Protein AF-A0AAD7ZA40-F1 (afdb_monomer_lite)

InterPro domains:
  IPR002937 Amine oxidase [PF01593] (1-121)
  IPR036188 FAD/NAD(P)-binding domain superfamily [SSF51905] (1-152)
  IPR050281 Flavin monoamine oxidase and related enzymes [PTHR10742] (1-124)

Structure (mmCIF, N/CA/C/O backbone):
data_AF-A0AAD7ZA40-F1
#
_entry.id   AF-A0AAD7ZA40-F1
#
loop_
_atom_site.group_PDB
_atom_site.id
_atom_site.type_symbol
_atom_site.label_atom_id
_atom_site.label_alt_id
_atom_site.label_comp_id
_atom_site.label_asym_id
_atom_site.label_entity_id
_atom_site.label_seq_id
_atom_site.pdbx_PDB_ins_code
_atom_site.Cartn_x
_atom_site.Cartn_y
_atom_site.Cartn_z
_atom_site.occupancy
_atom_site.B_iso_or_equiv
_atom_site.auth_seq_id
_atom_site.auth_comp_id
_atom_site.auth_asym_id
_atom_site.auth_atom_id
_atom_site.pdbx_PDB_model_num
ATOM 1 N N . ASP A 1 1 ? 19.342 22.572 -62.523 1.00 64.50 1 ASP A N 1
ATOM 2 C CA . ASP A 1 1 ? 19.889 21.419 -63.264 1.00 64.50 1 ASP A CA 1
ATOM 3 C C . ASP A 1 1 ? 20.947 20.674 -62.472 1.00 64.50 1 ASP A C 1
ATOM 5 O O . ASP A 1 1 ? 21.994 21.228 -62.171 1.00 64.50 1 ASP A O 1
ATOM 9 N N . ARG A 1 2 ? 20.642 19.436 -62.067 1.00 91.88 2 ARG A N 1
ATOM 10 C CA . ARG A 1 2 ? 21.595 18.480 -61.479 1.00 91.88 2 ARG A CA 1
ATOM 11 C C . ARG A 1 2 ? 21.063 17.056 -61.622 1.00 91.88 2 ARG A C 1
ATOM 13 O O . ARG A 1 2 ? 19.851 16.848 -61.632 1.00 91.88 2 ARG A O 1
ATOM 20 N N . VAL A 1 3 ? 21.968 16.085 -61.661 1.00 91.56 3 VAL A N 1
ATOM 21 C CA . VAL A 1 3 ? 21.636 14.655 -61.578 1.00 91.56 3 VAL A CA 1
ATOM 22 C C . VAL A 1 3 ? 21.409 14.219 -60.117 1.00 91.56 3 VAL A C 1
ATOM 24 O O . VAL A 1 3 ? 21.599 15.001 -59.182 1.00 91.56 3 VAL A O 1
ATOM 27 N N . GLY A 1 4 ? 20.963 12.977 -59.907 1.00 90.88 4 GLY A N 1
ATOM 28 C CA . GLY A 1 4 ? 20.855 12.352 -58.577 1.00 90.88 4 GLY A CA 1
ATOM 29 C C . GLY A 1 4 ? 19.516 12.530 -57.847 1.00 90.88 4 GLY A C 1
ATOM 30 O O . GLY A 1 4 ? 19.221 11.775 -56.923 1.00 90.88 4 GLY A O 1
ATOM 31 N N . GLY A 1 5 ? 18.654 13.467 -58.261 1.00 95.12 5 GLY A N 1
ATOM 32 C CA . GLY A 1 5 ? 17.296 13.604 -57.712 1.00 95.12 5 GLY A CA 1
ATOM 33 C C . GLY A 1 5 ? 17.282 13.824 -56.192 1.00 95.12 5 GLY A C 1
ATOM 34 O O . GLY A 1 5 ? 17.738 14.860 -55.710 1.00 95.12 5 GLY A O 1
ATOM 35 N N . ARG A 1 6 ? 16.776 12.852 -55.422 1.00 95.19 6 ARG A N 1
ATOM 36 C CA . ARG A 1 6 ? 16.744 12.896 -53.941 1.00 95.19 6 ARG A CA 1
ATOM 37 C C . ARG A 1 6 ? 18.102 12.625 -53.279 1.00 95.19 6 ARG A C 1
ATOM 39 O O . ARG A 1 6 ? 18.218 12.752 -52.067 1.00 95.19 6 ARG A O 1
ATOM 46 N N . ILE A 1 7 ? 19.124 12.274 -54.055 1.00 94.00 7 ILE A N 1
ATOM 47 C CA . ILE A 1 7 ? 20.519 12.245 -53.616 1.00 94.00 7 ILE A CA 1
ATOM 48 C C . ILE A 1 7 ? 21.110 13.612 -53.971 1.00 94.00 7 ILE A C 1
ATOM 50 O O . ILE A 1 7 ? 21.225 13.957 -55.149 1.00 94.00 7 ILE A O 1
ATOM 54 N N . ALA A 1 8 ? 21.373 14.431 -52.953 1.00 95.81 8 ALA A N 1
ATOM 55 C CA . ALA A 1 8 ? 21.737 15.834 -53.113 1.00 95.81 8 ALA A CA 1
ATOM 56 C C . ALA A 1 8 ? 22.814 16.227 -52.099 1.00 95.81 8 ALA A C 1
ATOM 58 O O . ALA A 1 8 ? 22.547 16.260 -50.901 1.00 95.81 8 ALA A O 1
ATOM 59 N N . THR A 1 9 ? 24.002 16.567 -52.594 1.00 95.06 9 THR A N 1
ATOM 60 C CA . THR A 1 9 ? 25.149 16.956 -51.768 1.00 95.06 9 THR A CA 1
ATOM 61 C C . THR A 1 9 ? 25.428 18.448 -51.931 1.00 95.06 9 THR A C 1
ATOM 63 O O . THR A 1 9 ? 25.640 18.936 -53.042 1.00 95.06 9 THR A O 1
ATOM 66 N N . PHE A 1 10 ? 25.444 19.177 -50.820 1.00 96.12 10 PHE A N 1
ATOM 67 C CA . PHE A 1 10 ? 25.919 20.551 -50.727 1.00 96.12 10 PHE A CA 1
ATOM 68 C C . PHE A 1 10 ? 27.450 20.573 -50.678 1.00 96.12 10 PHE A C 1
ATOM 70 O O . PHE A 1 10 ? 28.061 19.828 -49.911 1.00 96.12 10 PHE A O 1
ATOM 77 N N . ARG A 1 11 ? 28.074 21.444 -51.480 1.00 95.81 11 ARG A N 1
ATOM 78 C CA . ARG A 1 11 ? 29.527 21.668 -51.478 1.00 95.81 11 ARG A CA 1
ATOM 79 C C . ARG A 1 11 ? 29.835 23.160 -51.506 1.00 95.81 11 ARG A C 1
ATOM 81 O O . ARG A 1 11 ? 29.393 23.859 -52.417 1.00 95.81 11 ARG A O 1
ATOM 88 N N . LYS A 1 12 ? 30.613 23.644 -50.534 1.00 96.75 12 LYS A N 1
ATOM 89 C CA . LYS A 1 12 ? 31.125 25.024 -50.498 1.00 96.75 12 LYS A CA 1
ATOM 90 C C . LYS A 1 12 ? 32.513 25.051 -49.861 1.00 96.75 12 LYS A C 1
ATOM 92 O O . LYS A 1 12 ? 32.648 24.863 -48.654 1.00 96.75 12 LYS A O 1
ATOM 97 N N . GLY A 1 13 ? 33.544 25.297 -50.669 1.00 95.75 13 GLY A N 1
ATOM 98 C CA . GLY A 1 13 ? 34.934 25.145 -50.228 1.00 95.75 13 GLY A CA 1
ATOM 99 C C . GLY A 1 13 ? 35.188 23.713 -49.751 1.00 95.75 13 GLY A C 1
ATOM 100 O O . GLY A 1 13 ? 34.848 22.765 -50.453 1.00 95.75 13 GLY A O 1
ATOM 101 N N . ASN A 1 14 ? 35.707 23.570 -48.532 1.00 95.38 14 ASN A N 1
ATOM 102 C CA . ASN A 1 14 ? 35.973 22.267 -47.912 1.00 95.38 14 ASN A CA 1
ATOM 103 C C . ASN A 1 14 ? 34.754 21.666 -47.188 1.00 95.38 14 ASN A C 1
ATOM 105 O O . ASN A 1 14 ? 34.843 20.564 -46.655 1.00 95.38 14 ASN A O 1
ATOM 109 N N . TYR A 1 15 ? 33.622 22.374 -47.136 1.00 95.94 15 TYR A N 1
ATOM 110 C CA . TYR A 1 15 ? 32.415 21.873 -46.484 1.00 95.94 15 TYR A CA 1
ATOM 111 C C . TYR A 1 15 ? 31.590 21.031 -47.454 1.00 95.94 15 TYR A C 1
ATOM 113 O O . TYR A 1 15 ? 31.179 21.514 -48.514 1.00 95.94 15 TYR A O 1
ATOM 121 N N . ILE A 1 16 ? 31.324 19.789 -47.053 1.00 95.31 16 ILE A N 1
ATOM 122 C CA . ILE A 1 16 ? 30.496 18.824 -47.776 1.00 95.31 16 ILE A CA 1
ATOM 123 C C . ILE A 1 16 ? 29.418 18.327 -46.812 1.00 95.31 16 ILE A C 1
ATOM 125 O O . ILE A 1 16 ? 29.736 17.892 -45.708 1.00 95.31 16 ILE A O 1
ATOM 129 N N . ALA A 1 17 ? 28.152 18.414 -47.215 1.00 95.94 17 ALA A N 1
ATOM 130 C CA . ALA A 1 17 ? 27.024 17.919 -46.428 1.00 95.94 17 ALA A CA 1
ATOM 131 C C . ALA A 1 17 ? 25.932 17.370 -47.346 1.00 95.94 17 ALA A C 1
ATOM 133 O O . ALA A 1 17 ? 25.616 17.980 -48.365 1.00 95.94 17 ALA A O 1
ATOM 134 N N . ASP A 1 18 ? 25.323 16.247 -46.983 1.00 96.12 18 ASP A N 1
ATOM 135 C CA . ASP A 1 18 ? 24.214 15.678 -47.744 1.00 96.12 18 ASP A CA 1
ATOM 136 C 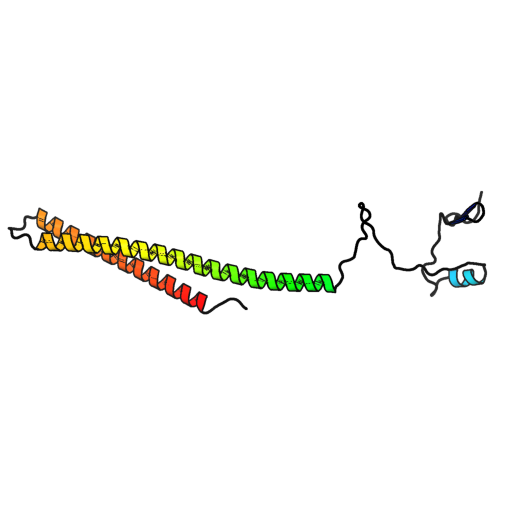C . ASP A 1 18 ? 22.875 16.240 -47.256 1.00 96.12 18 ASP A C 1
ATOM 138 O O . ASP A 1 18 ? 22.540 16.176 -46.076 1.00 96.12 18 ASP A O 1
ATOM 142 N N . LEU A 1 19 ? 22.100 16.795 -48.188 1.00 95.50 19 LEU A N 1
ATOM 143 C CA . LEU A 1 19 ? 20.728 17.273 -47.975 1.00 95.50 19 LEU A CA 1
ATOM 144 C C . LEU A 1 19 ? 19.685 16.190 -48.301 1.00 95.50 19 LEU A C 1
ATOM 146 O O . LEU A 1 19 ? 18.489 16.392 -48.105 1.00 95.50 19 LEU A O 1
ATOM 150 N N . GLY A 1 20 ? 20.137 15.071 -48.871 1.00 95.31 20 GLY A N 1
ATOM 151 C CA . GLY A 1 20 ? 19.318 13.950 -49.310 1.00 95.31 20 GLY A CA 1
ATOM 152 C C . GLY A 1 20 ? 19.717 12.642 -48.631 1.00 95.31 20 GLY A C 1
ATOM 153 O O . GLY A 1 20 ? 19.931 12.586 -47.423 1.00 95.31 20 GLY A O 1
ATOM 154 N N . ALA A 1 21 ? 19.820 11.567 -49.411 1.00 94.25 21 ALA A N 1
ATOM 155 C CA . ALA A 1 21 ? 20.310 10.290 -48.895 1.00 94.25 21 ALA A CA 1
ATOM 156 C C . ALA A 1 21 ? 21.769 10.401 -48.409 1.00 94.25 21 ALA A C 1
ATOM 158 O O . ALA A 1 21 ? 22.638 10.778 -49.190 1.00 94.25 21 ALA A O 1
ATOM 159 N N . MET A 1 22 ? 22.015 10.030 -47.146 1.00 95.69 22 MET A N 1
ATOM 160 C CA . MET A 1 22 ? 23.343 10.096 -46.507 1.00 95.69 22 MET A CA 1
ATOM 161 C C . MET A 1 22 ? 23.762 8.799 -45.782 1.00 95.69 22 MET A C 1
ATOM 163 O O . MET A 1 22 ? 24.917 8.646 -45.398 1.00 95.69 22 MET A O 1
ATOM 167 N N . VAL A 1 23 ? 22.834 7.861 -45.550 1.00 95.50 23 VAL A N 1
ATOM 168 C CA . VAL A 1 23 ? 23.081 6.644 -44.753 1.00 95.50 23 VAL A CA 1
ATOM 169 C C . VAL A 1 23 ? 22.928 5.395 -45.613 1.00 95.50 23 VAL A C 1
ATOM 171 O O . VAL A 1 23 ? 21.918 5.223 -46.292 1.00 95.50 23 VAL A O 1
ATOM 174 N N . VAL A 1 24 ? 23.898 4.484 -45.512 1.00 94.75 24 VAL A N 1
ATOM 175 C CA . VAL A 1 24 ? 23.802 3.119 -46.046 1.00 94.75 24 VAL A CA 1
ATOM 176 C C . VAL A 1 24 ? 23.406 2.177 -44.909 1.00 94.75 24 VAL A C 1
ATOM 178 O O . VAL A 1 24 ? 24.155 1.992 -43.948 1.00 94.75 24 VAL A O 1
ATOM 181 N N . THR A 1 25 ? 22.220 1.577 -44.993 1.00 93.00 25 THR A N 1
ATOM 182 C CA . THR A 1 25 ? 21.647 0.732 -43.931 1.00 93.00 25 THR A CA 1
ATOM 183 C C . THR A 1 25 ? 22.202 -0.691 -43.979 1.00 93.00 25 THR A C 1
ATOM 185 O O . THR A 1 25 ? 21.515 -1.634 -44.361 1.00 93.00 25 THR A O 1
ATOM 188 N N . GLY A 1 26 ? 23.470 -0.838 -43.598 1.00 91.50 26 GLY A N 1
ATOM 189 C CA . GLY A 1 26 ? 24.167 -2.124 -43.569 1.00 91.50 26 GLY A CA 1
ATOM 190 C C . GLY A 1 26 ? 24.696 -2.568 -44.936 1.00 91.50 26 GLY A C 1
ATOM 191 O O . GLY A 1 26 ? 24.224 -2.134 -45.986 1.00 91.50 26 GLY A O 1
ATOM 192 N N . LEU A 1 27 ? 25.721 -3.424 -44.903 1.00 91.75 27 LEU A N 1
ATOM 193 C CA . LEU A 1 27 ? 26.451 -3.880 -46.096 1.00 91.75 27 LEU A CA 1
ATOM 194 C C . LEU A 1 27 ? 26.150 -5.339 -46.484 1.00 91.75 27 LEU A C 1
ATOM 196 O O . LEU A 1 27 ? 26.454 -5.753 -47.603 1.00 91.75 27 LEU A O 1
ATOM 200 N N . GLY A 1 28 ? 25.544 -6.126 -45.590 1.00 92.06 28 GLY A N 1
ATOM 201 C CA . GLY A 1 28 ? 25.168 -7.514 -45.867 1.00 92.06 28 GLY A CA 1
ATOM 202 C C . GLY A 1 28 ? 23.982 -7.581 -46.827 1.00 92.06 28 GLY A C 1
ATOM 203 O O . GLY A 1 28 ? 22.906 -7.096 -46.497 1.00 92.06 28 GLY A O 1
ATOM 204 N N . GLY A 1 29 ? 24.187 -8.142 -48.021 1.00 92.56 29 GLY A N 1
ATOM 205 C CA . GLY A 1 29 ? 23.149 -8.250 -49.056 1.00 92.56 29 GLY A CA 1
ATOM 206 C C . GLY A 1 29 ? 22.757 -6.924 -49.724 1.00 92.56 29 GLY A C 1
ATOM 207 O O . GLY A 1 29 ? 21.838 -6.909 -50.536 1.00 92.56 29 GLY A O 1
ATOM 208 N N . ASN A 1 30 ? 23.443 -5.817 -49.414 1.00 95.06 30 ASN A N 1
ATOM 209 C CA . ASN A 1 30 ? 23.141 -4.502 -49.976 1.00 95.06 30 ASN A CA 1
ATOM 210 C C . ASN A 1 30 ? 23.905 -4.276 -51.300 1.00 95.06 30 ASN A C 1
ATOM 212 O O . ASN A 1 30 ? 25.138 -4.322 -51.289 1.00 95.06 30 ASN A O 1
ATOM 216 N N . PRO A 1 31 ? 23.234 -3.970 -52.430 1.00 95.06 31 PRO A N 1
ATOM 217 C CA . PRO A 1 31 ? 23.900 -3.664 -53.702 1.00 95.06 31 PRO A CA 1
ATOM 218 C C . PRO A 1 31 ? 24.879 -2.482 -53.633 1.00 95.06 31 PRO A C 1
ATOM 220 O O . PRO A 1 31 ? 25.865 -2.452 -54.373 1.00 95.06 31 PRO A O 1
ATOM 223 N N . ILE A 1 32 ? 24.664 -1.537 -52.708 1.00 94.25 32 ILE A N 1
ATOM 224 C CA . ILE A 1 32 ? 25.585 -0.416 -52.469 1.00 94.25 32 ILE A CA 1
ATOM 225 C C . ILE A 1 32 ? 26.979 -0.908 -52.068 1.00 94.25 32 ILE A C 1
ATOM 227 O O . ILE A 1 32 ? 27.953 -0.233 -52.366 1.00 94.25 32 ILE A O 1
ATOM 231 N N . THR A 1 33 ? 27.110 -2.101 -51.484 1.00 92.06 33 THR A N 1
ATOM 232 C CA . THR A 1 33 ? 28.408 -2.701 -51.138 1.00 92.06 33 THR A CA 1
ATOM 233 C C . THR A 1 33 ? 29.269 -3.000 -52.366 1.00 92.06 33 THR A C 1
ATOM 235 O O . THR A 1 33 ? 30.497 -2.955 -52.293 1.00 92.06 33 THR A O 1
ATOM 238 N N . VAL A 1 34 ? 28.649 -3.328 -53.504 1.00 94.38 34 VAL A N 1
ATOM 239 C CA . VAL A 1 34 ? 29.375 -3.510 -54.769 1.00 94.38 34 VAL A CA 1
ATOM 240 C C . VAL A 1 34 ? 29.754 -2.146 -55.333 1.00 94.38 34 VAL A C 1
ATOM 242 O O . VAL A 1 34 ? 30.911 -1.928 -55.690 1.00 94.38 34 VAL A O 1
ATOM 245 N N . LEU A 1 35 ? 28.803 -1.207 -55.334 1.00 92.81 35 LEU A N 1
ATOM 246 C CA . LEU A 1 35 ? 29.028 0.150 -55.827 1.00 92.81 35 LEU A CA 1
ATOM 247 C C . LEU A 1 35 ? 30.125 0.866 -55.033 1.00 92.81 35 LEU A C 1
ATOM 249 O O . LEU A 1 35 ? 31.013 1.448 -55.639 1.00 92.81 35 LEU A O 1
ATOM 253 N N . SER A 1 36 ? 30.168 0.732 -53.708 1.00 92.44 36 SER A N 1
ATOM 254 C CA . SER A 1 36 ? 31.183 1.369 -52.860 1.00 92.44 36 SER A CA 1
ATOM 255 C C . SER A 1 36 ? 32.616 0.909 -53.147 1.00 92.44 36 SER A C 1
ATOM 257 O O . SER A 1 36 ? 33.552 1.541 -52.676 1.00 92.44 36 SER A O 1
ATOM 259 N N . LYS A 1 37 ? 32.805 -0.201 -53.877 1.00 90.62 37 LYS A N 1
ATOM 260 C CA . LYS A 1 37 ? 34.121 -0.652 -54.364 1.00 90.62 37 LYS A CA 1
ATOM 261 C C . LYS A 1 37 ? 34.451 -0.124 -55.763 1.00 90.62 37 LYS A C 1
ATOM 263 O O . LYS A 1 37 ? 35.619 -0.081 -56.128 1.00 90.62 37 LYS A O 1
ATOM 268 N N . GLN A 1 38 ? 33.434 0.217 -56.553 1.00 94.75 38 GLN A N 1
ATOM 269 C CA . GLN A 1 38 ? 33.568 0.719 -57.925 1.00 94.75 38 GLN A CA 1
ATOM 270 C C . GLN A 1 38 ? 33.697 2.244 -57.970 1.00 94.75 38 GLN A C 1
ATOM 272 O O . GLN A 1 38 ? 34.377 2.782 -58.838 1.00 94.75 38 GLN A O 1
ATOM 277 N N . ILE A 1 39 ? 33.044 2.935 -57.035 1.00 92.31 39 ILE A N 1
ATOM 278 C CA . ILE A 1 39 ? 33.111 4.384 -56.862 1.00 92.31 39 ILE A CA 1
ATOM 279 C C . ILE A 1 39 ? 33.831 4.719 -55.559 1.00 92.31 39 ILE A C 1
ATOM 281 O O . ILE A 1 39 ? 33.702 3.998 -54.574 1.00 92.31 39 ILE A O 1
ATOM 285 N N . ASN A 1 40 ? 34.587 5.820 -55.553 1.00 90.81 40 ASN A N 1
ATOM 286 C CA . ASN A 1 40 ? 35.353 6.268 -54.389 1.00 90.81 40 ASN A CA 1
ATOM 287 C C . ASN A 1 40 ? 34.425 6.805 -53.279 1.00 90.81 40 ASN A C 1
ATOM 289 O O . ASN A 1 40 ? 34.260 8.015 -53.126 1.00 90.81 40 ASN A O 1
ATOM 293 N N . MET A 1 41 ? 33.759 5.898 -52.560 1.00 90.88 41 MET A N 1
ATOM 294 C CA . MET A 1 41 ? 32.865 6.197 -51.443 1.00 90.88 41 MET A CA 1
ATOM 295 C C . MET A 1 41 ? 33.580 5.997 -50.111 1.00 90.88 41 MET A C 1
ATOM 297 O O . MET A 1 41 ? 34.009 4.893 -49.781 1.00 90.88 41 MET A O 1
ATOM 301 N N . GLU A 1 42 ? 33.610 7.045 -49.296 1.00 91.12 42 GLU A N 1
ATOM 302 C CA . GLU A 1 42 ? 34.115 6.973 -47.928 1.00 91.12 42 GLU A CA 1
ATOM 303 C C . GLU A 1 42 ? 32.974 6.597 -46.973 1.00 91.12 42 GLU A C 1
ATOM 305 O O . GLU A 1 42 ? 32.061 7.381 -46.713 1.00 91.12 42 GLU A O 1
ATOM 310 N N . LEU A 1 43 ? 32.996 5.359 -46.468 1.00 91.94 43 LEU A N 1
ATOM 311 C CA . LEU A 1 43 ? 31.987 4.852 -45.537 1.00 91.94 43 LEU A CA 1
ATOM 312 C C . LEU A 1 43 ? 32.495 4.922 -44.095 1.00 91.94 43 LEU A C 1
ATOM 314 O O . LEU A 1 43 ? 33.460 4.252 -43.725 1.00 91.94 43 LEU A O 1
ATOM 318 N N . HIS A 1 44 ? 31.781 5.664 -43.249 1.00 94.38 44 HIS A N 1
ATOM 319 C CA . HIS A 1 44 ? 32.067 5.761 -41.818 1.00 94.38 44 HIS A CA 1
ATOM 320 C C . HIS A 1 44 ? 30.987 5.071 -40.980 1.00 94.38 44 HIS A C 1
ATOM 322 O O . HIS A 1 44 ? 29.788 5.250 -41.192 1.00 94.38 44 HIS A O 1
ATOM 328 N N . LYS A 1 45 ? 31.408 4.290 -39.976 1.00 94.12 45 LYS A N 1
ATOM 329 C CA . LYS A 1 45 ? 30.479 3.629 -39.050 1.00 94.12 45 LYS A CA 1
ATOM 330 C C . LYS A 1 45 ? 29.833 4.655 -38.117 1.00 94.12 45 LYS A C 1
ATOM 332 O O . LYS A 1 45 ? 30.516 5.282 -37.307 1.00 94.12 45 LYS A O 1
ATOM 337 N N . ILE A 1 46 ? 28.506 4.752 -38.167 1.00 93.69 46 ILE A N 1
ATOM 338 C CA . ILE A 1 46 ? 27.726 5.595 -37.254 1.00 93.69 46 ILE A CA 1
ATOM 339 C C . ILE A 1 46 ? 27.738 4.975 -35.849 1.00 93.69 46 ILE A C 1
ATOM 341 O O . ILE A 1 46 ? 27.332 3.823 -35.648 1.00 93.69 46 ILE A O 1
ATOM 345 N N . ARG A 1 47 ? 28.211 5.741 -34.858 1.00 92.38 47 ARG A N 1
ATOM 346 C CA . ARG A 1 47 ? 28.164 5.350 -33.441 1.00 92.38 47 ARG A CA 1
ATOM 347 C C . ARG A 1 47 ? 26.723 5.429 -32.942 1.00 92.38 47 ARG A C 1
ATOM 349 O O . ARG A 1 47 ? 26.058 6.434 -33.136 1.00 92.38 47 ARG A O 1
ATOM 356 N N . GLN A 1 48 ? 26.275 4.389 -32.245 1.00 87.69 48 GLN A N 1
ATOM 357 C CA . GLN A 1 48 ? 24.900 4.301 -31.734 1.00 87.69 48 GLN A CA 1
ATOM 358 C C . GLN A 1 48 ? 24.669 5.110 -30.447 1.00 87.69 48 GLN A C 1
ATOM 360 O O . GLN A 1 48 ? 23.536 5.267 -30.006 1.00 87.69 48 GLN A O 1
ATOM 365 N N . LYS A 1 49 ? 25.733 5.626 -29.816 1.00 85.62 49 LYS A N 1
ATOM 366 C CA . LYS A 1 49 ? 25.607 6.462 -28.618 1.00 85.62 49 LYS A CA 1
ATOM 367 C C . LYS A 1 49 ? 24.997 7.814 -29.005 1.00 85.62 49 LYS A C 1
ATOM 369 O O . LYS A 1 49 ? 25.700 8.663 -29.545 1.00 85.62 49 LYS A O 1
ATOM 374 N N . CYS A 1 50 ? 23.719 8.002 -28.686 1.00 85.44 50 CYS A N 1
ATOM 375 C CA . CYS A 1 50 ? 22.973 9.241 -28.893 1.00 85.44 50 CYS A CA 1
ATOM 376 C C . CYS A 1 50 ? 22.599 9.840 -27.523 1.00 85.44 50 CYS A C 1
ATOM 378 O O . CYS A 1 50 ? 21.668 9.347 -26.885 1.00 85.44 50 CYS A O 1
ATOM 380 N N . PRO A 1 51 ? 23.359 10.823 -27.001 1.00 85.94 51 PRO A N 1
ATOM 381 C CA . PRO A 1 51 ? 22.988 11.504 -25.766 1.00 85.94 51 PRO A CA 1
ATOM 382 C C . PRO A 1 51 ? 21.732 12.351 -25.994 1.00 85.94 51 PRO A C 1
ATOM 384 O O . PRO A 1 51 ? 21.657 13.102 -26.965 1.00 85.94 51 PRO A O 1
ATOM 387 N N . LEU A 1 52 ? 20.763 12.232 -25.090 1.00 84.06 52 LEU A N 1
ATOM 388 C CA . LEU A 1 52 ? 19.555 13.051 -25.089 1.00 84.06 52 LEU A CA 1
ATOM 389 C C . LEU A 1 52 ? 19.719 14.203 -24.095 1.00 84.06 52 LEU A C 1
ATOM 391 O O . LEU A 1 52 ? 20.337 14.034 -23.042 1.00 84.06 52 LEU A O 1
ATOM 395 N N . TYR A 1 53 ? 19.166 15.363 -24.437 1.00 87.50 53 TYR A N 1
ATOM 396 C CA . TYR A 1 53 ? 19.208 16.569 -23.615 1.00 87.50 53 TYR A CA 1
ATOM 397 C C . TYR A 1 53 ? 17.791 17.097 -23.410 1.00 87.50 53 TYR A C 1
ATOM 399 O O . TYR A 1 53 ? 16.990 17.134 -24.343 1.00 87.50 53 TYR A O 1
ATOM 407 N N . GLU A 1 54 ? 17.488 17.485 -22.181 1.00 87.00 54 GLU A N 1
ATOM 408 C CA . GLU A 1 54 ? 16.260 18.174 -21.807 1.00 87.00 54 GLU A CA 1
ATOM 409 C C . GLU A 1 54 ? 16.279 19.634 -22.294 1.00 87.00 54 GLU A C 1
ATOM 411 O O . GLU A 1 54 ? 17.330 20.191 -22.617 1.00 87.00 54 GLU A O 1
ATOM 416 N N . SER A 1 55 ? 15.115 20.291 -22.313 1.00 91.50 55 SER A N 1
ATOM 417 C CA . SER A 1 55 ? 14.983 21.707 -22.706 1.00 91.50 55 SER A CA 1
ATOM 418 C C . SER A 1 55 ? 15.757 22.672 -21.799 1.00 91.50 55 SER A C 1
ATOM 420 O O . SER A 1 55 ? 16.099 23.773 -22.221 1.00 91.50 55 SER A O 1
ATOM 422 N N . ASN A 1 56 ? 16.066 22.250 -20.572 1.00 91.38 56 ASN A N 1
ATOM 423 C CA . ASN A 1 56 ? 16.918 22.959 -19.614 1.00 91.38 56 ASN A CA 1
ATOM 424 C C . ASN A 1 56 ? 18.431 22.741 -19.868 1.00 91.38 56 ASN A C 1
ATOM 426 O O . ASN A 1 56 ? 19.252 23.273 -19.127 1.00 91.38 56 ASN A O 1
ATOM 430 N N . GLY A 1 57 ? 18.806 21.951 -20.883 1.00 88.38 57 GLY A N 1
ATOM 431 C CA . GLY A 1 57 ? 20.192 21.614 -21.217 1.00 88.38 57 GLY A CA 1
ATOM 432 C C . GLY A 1 57 ? 20.783 20.437 -20.431 1.00 88.38 57 GLY A C 1
ATOM 433 O O . GLY A 1 57 ? 21.926 20.053 -20.685 1.00 88.38 57 GLY A O 1
ATOM 434 N N . ASN A 1 58 ? 20.033 19.825 -19.511 1.00 86.06 58 ASN A N 1
ATOM 435 C CA . ASN A 1 58 ? 20.504 18.676 -18.744 1.00 86.06 58 ASN A CA 1
ATOM 436 C C . ASN A 1 58 ? 20.533 17.407 -19.595 1.00 86.06 58 ASN A C 1
ATOM 438 O O . ASN A 1 58 ? 19.631 17.136 -20.384 1.00 86.06 58 ASN A O 1
ATOM 442 N N . THR A 1 59 ? 21.564 16.584 -19.404 1.00 83.25 59 THR A N 1
ATOM 443 C CA . THR A 1 59 ? 21.636 15.267 -20.046 1.00 83.25 59 THR A CA 1
ATOM 444 C C . THR A 1 59 ? 20.574 14.345 -19.462 1.00 83.25 59 THR A C 1
ATOM 446 O O . THR A 1 59 ? 20.635 14.012 -18.274 1.00 83.25 59 THR A O 1
ATOM 449 N N . TRP A 1 60 ? 19.663 13.867 -20.299 1.00 75.62 60 TRP A N 1
ATOM 450 C CA . TRP A 1 60 ? 18.727 12.826 -19.914 1.00 75.62 60 TRP A CA 1
ATOM 451 C C . TRP A 1 60 ? 19.479 11.504 -19.742 1.00 75.62 60 TRP A C 1
ATOM 453 O O . TRP A 1 60 ? 20.225 11.066 -20.625 1.00 75.62 60 TRP A O 1
ATOM 463 N N . LYS A 1 61 ? 19.305 10.869 -18.582 1.00 74.50 61 LYS A N 1
ATOM 464 C CA . LYS A 1 61 ? 19.879 9.554 -18.291 1.00 74.50 61 LYS A CA 1
ATOM 465 C C . LYS A 1 61 ? 18.752 8.522 -18.337 1.00 74.50 61 LYS A C 1
ATOM 467 O O . LYS A 1 61 ? 17.844 8.624 -17.513 1.00 74.50 61 LYS A O 1
ATOM 472 N N . PRO A 1 62 ? 18.789 7.540 -19.257 1.00 71.00 62 PRO A N 1
ATOM 473 C CA . PRO A 1 62 ? 17.823 6.452 -19.238 1.00 71.00 62 PRO A CA 1
ATOM 474 C C . PRO A 1 62 ? 17.910 5.722 -17.902 1.00 71.00 62 PRO A C 1
ATOM 476 O O . PRO A 1 62 ? 19.009 5.464 -17.404 1.00 71.00 62 PRO A O 1
ATOM 479 N N . VAL A 1 63 ? 16.752 5.377 -17.343 1.00 78.06 63 VAL A N 1
ATOM 480 C CA . VAL A 1 63 ? 16.682 4.527 -16.153 1.00 78.06 63 VAL A CA 1
ATOM 481 C C . VAL A 1 63 ? 17.332 3.189 -16.493 1.00 78.06 63 VAL A C 1
ATOM 483 O O . VAL A 1 63 ? 16.949 2.526 -17.458 1.00 78.06 63 VAL A O 1
ATOM 486 N N . SER A 1 64 ? 18.347 2.805 -15.724 1.00 85.25 64 SER A N 1
ATOM 487 C CA . SER A 1 64 ? 18.988 1.504 -15.882 1.00 85.25 64 SER A CA 1
ATOM 488 C C . SER A 1 64 ? 18.130 0.403 -15.259 1.00 85.25 64 SER A C 1
ATOM 490 O O . SER A 1 64 ? 17.351 0.643 -14.335 1.00 85.25 64 SER A O 1
ATOM 492 N N . LEU A 1 65 ? 18.315 -0.838 -15.714 1.00 84.69 65 LEU A N 1
ATOM 493 C CA . LEU A 1 65 ? 17.662 -1.994 -15.096 1.00 84.69 65 LEU A CA 1
ATOM 494 C C . LEU A 1 65 ? 17.959 -2.081 -13.587 1.00 84.69 65 LEU A C 1
ATOM 496 O O . LEU A 1 65 ? 17.073 -2.416 -12.808 1.00 84.69 65 LEU A O 1
ATOM 500 N N . GLY A 1 66 ? 19.179 -1.720 -13.168 1.00 84.94 66 GLY A N 1
ATOM 501 C CA . GLY A 1 66 ? 19.561 -1.679 -11.753 1.00 84.94 66 GLY A CA 1
ATOM 502 C C . GLY A 1 66 ? 18.755 -0.654 -10.950 1.00 84.94 66 GLY A C 1
ATOM 503 O O . GLY A 1 66 ? 18.278 -0.975 -9.867 1.00 84.94 66 GLY A O 1
ATOM 504 N N . GLN A 1 67 ? 18.528 0.540 -11.507 1.00 84.25 67 GLN A N 1
ATOM 505 C CA . GLN A 1 67 ? 17.692 1.568 -10.872 1.00 84.25 67 GLN A CA 1
ATOM 506 C C . GLN A 1 67 ? 16.226 1.129 -10.771 1.00 84.25 67 GLN A C 1
ATOM 508 O O . GLN A 1 67 ? 15.589 1.341 -9.741 1.00 84.25 67 GLN A O 1
ATOM 513 N N . ALA A 1 68 ? 15.699 0.471 -11.808 1.00 87.00 68 ALA A N 1
ATOM 514 C CA . ALA A 1 68 ? 14.340 -0.063 -11.784 1.00 87.00 68 ALA A CA 1
ATOM 515 C C . ALA A 1 68 ? 14.174 -1.174 -10.729 1.00 87.00 68 ALA A C 1
ATOM 517 O O . ALA A 1 68 ? 13.201 -1.165 -9.977 1.00 87.00 68 ALA A O 1
ATOM 518 N N . LEU A 1 69 ? 15.135 -2.100 -10.628 1.00 87.19 69 LEU A N 1
ATOM 519 C CA . LEU A 1 69 ? 15.125 -3.159 -9.612 1.00 87.19 69 LEU A CA 1
ATOM 520 C C . LEU A 1 69 ? 15.192 -2.591 -8.191 1.00 87.19 69 LEU A C 1
ATOM 522 O O . LEU A 1 69 ? 14.435 -3.026 -7.327 1.00 87.19 69 LEU A O 1
ATOM 526 N N . GLU A 1 70 ? 16.044 -1.592 -7.956 1.00 91.44 70 GLU A N 1
ATOM 527 C CA . GLU A 1 70 ? 16.139 -0.921 -6.658 1.00 91.44 70 GLU A CA 1
ATOM 528 C C . GLU A 1 70 ? 14.797 -0.298 -6.244 1.00 91.44 70 GLU A C 1
ATOM 530 O O . GLU A 1 70 ? 14.366 -0.438 -5.098 1.00 91.44 70 GLU A O 1
ATOM 535 N N . TRP A 1 71 ? 14.094 0.352 -7.176 1.00 90.25 71 TRP A N 1
ATOM 536 C CA . TRP A 1 71 ? 12.767 0.910 -6.910 1.00 90.25 71 TRP A CA 1
ATOM 537 C C . TRP A 1 71 ? 11.726 -0.161 -6.611 1.00 90.25 71 TRP A C 1
ATOM 539 O O . TRP A 1 71 ? 10.923 0.021 -5.698 1.00 90.25 71 TRP A O 1
ATOM 549 N N . VAL A 1 72 ? 11.748 -1.281 -7.335 1.00 93.56 72 VAL A N 1
ATOM 550 C CA . VAL A 1 72 ? 10.837 -2.402 -7.073 1.00 93.56 72 VAL A CA 1
ATOM 551 C C . VAL A 1 72 ? 11.069 -2.971 -5.675 1.00 93.56 72 VAL A C 1
ATOM 553 O O . VAL A 1 72 ? 10.101 -3.173 -4.946 1.00 93.56 72 VAL A O 1
ATOM 556 N N . ILE A 1 73 ? 12.326 -3.169 -5.263 1.00 94.38 73 ILE A N 1
ATOM 557 C CA . ILE A 1 73 ? 12.664 -3.644 -3.912 1.00 94.38 73 ILE A CA 1
ATOM 558 C C . ILE A 1 73 ? 12.156 -2.653 -2.859 1.00 94.38 73 ILE A C 1
ATOM 560 O O . ILE A 1 73 ? 11.423 -3.047 -1.953 1.00 94.38 73 ILE A O 1
ATOM 564 N N . LYS A 1 74 ? 12.441 -1.356 -3.029 1.00 93.81 74 LYS A N 1
ATOM 565 C CA . LYS A 1 74 ? 11.947 -0.299 -2.129 1.00 93.81 74 LYS A CA 1
ATOM 566 C C . LYS A 1 74 ? 10.421 -0.274 -2.037 1.00 93.81 74 LYS A C 1
ATOM 568 O O . LYS A 1 74 ? 9.870 -0.042 -0.963 1.00 93.81 74 LYS A O 1
ATOM 573 N N . LEU A 1 75 ? 9.725 -0.518 -3.145 1.00 92.94 75 LEU A N 1
ATOM 574 C CA . LEU A 1 75 ? 8.266 -0.559 -3.169 1.00 92.94 75 LEU A CA 1
ATOM 575 C C . LEU A 1 75 ? 7.718 -1.789 -2.429 1.00 92.94 75 LEU A C 1
ATOM 577 O O . LEU A 1 75 ? 6.724 -1.672 -1.714 1.00 92.94 75 LEU A O 1
ATOM 581 N N . GLN A 1 76 ? 8.378 -2.944 -2.547 1.00 92.88 76 GLN A N 1
ATOM 582 C CA . GLN A 1 76 ? 8.022 -4.145 -1.784 1.00 92.88 76 GLN A CA 1
ATOM 583 C C . GLN A 1 76 ? 8.245 -3.942 -0.280 1.00 92.88 76 GLN A C 1
ATOM 585 O O . GLN A 1 76 ? 7.347 -4.225 0.510 1.00 92.88 76 GLN A O 1
ATOM 590 N N . GLU A 1 77 ? 9.388 -3.378 0.122 1.00 93.56 77 GLU A N 1
ATOM 591 C CA . GLU A 1 77 ? 9.672 -3.034 1.524 1.00 93.56 77 GLU A CA 1
ATOM 592 C C . GLU A 1 77 ? 8.643 -2.050 2.089 1.00 93.56 77 GLU A C 1
ATOM 594 O O . GLU A 1 77 ? 8.169 -2.208 3.216 1.00 93.56 77 GLU A O 1
ATOM 599 N N . LYS A 1 78 ? 8.259 -1.042 1.295 1.00 93.50 78 LYS A N 1
ATOM 600 C CA . LYS A 1 78 ? 7.206 -0.095 1.667 1.00 93.50 78 LYS A CA 1
ATOM 601 C C . LYS A 1 78 ? 5.870 -0.808 1.895 1.00 93.50 78 LYS A C 1
ATOM 603 O O . LYS A 1 78 ? 5.244 -0.572 2.921 1.00 93.50 78 LYS A O 1
ATOM 608 N N . ASN A 1 79 ? 5.461 -1.693 0.988 1.00 92.44 79 ASN A N 1
ATOM 609 C CA . ASN A 1 79 ? 4.203 -2.434 1.101 1.00 92.44 79 ASN A CA 1
ATOM 610 C C . ASN A 1 79 ? 4.167 -3.334 2.353 1.00 92.44 79 ASN A C 1
ATOM 612 O O . ASN A 1 79 ? 3.140 -3.440 3.020 1.00 92.44 79 ASN A O 1
ATOM 616 N N . VAL A 1 80 ? 5.296 -3.953 2.721 1.00 94.81 80 VAL A N 1
ATOM 617 C CA . VAL A 1 80 ? 5.404 -4.710 3.983 1.00 94.81 80 VAL A CA 1
ATOM 618 C C . VAL A 1 80 ? 5.166 -3.793 5.185 1.00 94.81 80 VAL A C 1
ATOM 620 O O . VAL A 1 80 ? 4.353 -4.119 6.050 1.00 94.81 80 VAL A O 1
ATOM 623 N N . LYS A 1 81 ? 5.806 -2.617 5.215 1.00 92.50 81 LYS A N 1
ATOM 624 C CA . LYS A 1 81 ? 5.614 -1.631 6.293 1.00 92.50 81 LYS A CA 1
ATOM 625 C C . LYS A 1 81 ? 4.187 -1.085 6.344 1.00 92.50 81 LYS A C 1
ATOM 62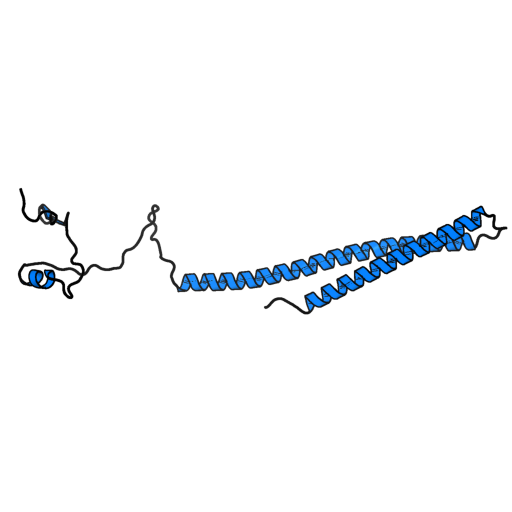7 O O . LYS A 1 81 ? 3.658 -0.884 7.431 1.00 92.50 81 LYS A O 1
ATOM 632 N N . GLU A 1 82 ? 3.540 -0.868 5.202 1.00 92.88 82 GLU A N 1
ATOM 633 C CA . GLU A 1 82 ? 2.140 -0.425 5.153 1.00 92.88 82 GLU A CA 1
ATOM 634 C C . GLU A 1 82 ? 1.204 -1.459 5.789 1.00 92.88 82 GLU A C 1
ATOM 636 O O . GLU A 1 82 ? 0.406 -1.096 6.652 1.00 92.88 82 GLU A O 1
ATOM 641 N N . LYS A 1 83 ? 1.384 -2.751 5.491 1.00 92.25 83 LYS A N 1
ATOM 642 C CA . LYS A 1 83 ? 0.622 -3.832 6.144 1.00 92.25 83 LYS A CA 1
ATOM 643 C C . LYS A 1 83 ? 0.865 -3.905 7.652 1.00 92.25 83 LYS A C 1
ATOM 645 O O . LYS A 1 83 ? -0.061 -4.180 8.411 1.00 92.25 83 LYS A O 1
ATOM 650 N N . GLN A 1 84 ? 2.095 -3.643 8.098 1.00 91.06 84 GLN A N 1
ATOM 651 C CA . GLN A 1 84 ? 2.408 -3.542 9.528 1.00 91.06 84 GLN A CA 1
ATOM 652 C C . GLN A 1 84 ? 1.640 -2.391 10.184 1.00 91.06 84 GLN A C 1
ATOM 654 O O . GLN A 1 84 ? 1.049 -2.569 11.246 1.00 91.06 84 GLN A O 1
ATOM 659 N N . ILE A 1 85 ? 1.603 -1.224 9.539 1.00 93.19 85 ILE A N 1
ATOM 660 C CA . ILE A 1 85 ? 0.866 -0.060 10.039 1.00 93.19 85 ILE A CA 1
ATOM 661 C C . ILE A 1 85 ? -0.639 -0.344 10.096 1.00 93.19 85 ILE A C 1
ATOM 663 O O . ILE A 1 85 ? -1.278 0.000 11.087 1.00 93.19 85 ILE A O 1
ATOM 667 N N . GLU A 1 86 ? -1.214 -0.961 9.064 1.00 92.12 86 GLU A N 1
ATOM 668 C CA . GLU A 1 86 ? -2.638 -1.324 9.038 1.00 92.12 86 GLU A CA 1
ATOM 669 C C . GLU A 1 86 ? -3.010 -2.275 10.175 1.00 92.12 86 GLU A C 1
ATOM 671 O O . GLU A 1 86 ? -4.002 -2.046 10.867 1.00 92.12 86 GLU A O 1
ATOM 676 N N . HIS A 1 87 ? -2.178 -3.287 10.422 1.00 92.75 87 HIS A N 1
ATOM 677 C CA . HIS A 1 87 ? -2.370 -4.217 11.528 1.00 92.75 87 HIS A CA 1
ATOM 678 C C . HIS A 1 87 ? -2.391 -3.502 12.886 1.00 92.75 87 HIS A C 1
ATOM 680 O O . HIS A 1 87 ? -3.352 -3.629 13.643 1.00 92.75 87 HIS A O 1
ATOM 686 N N . TRP 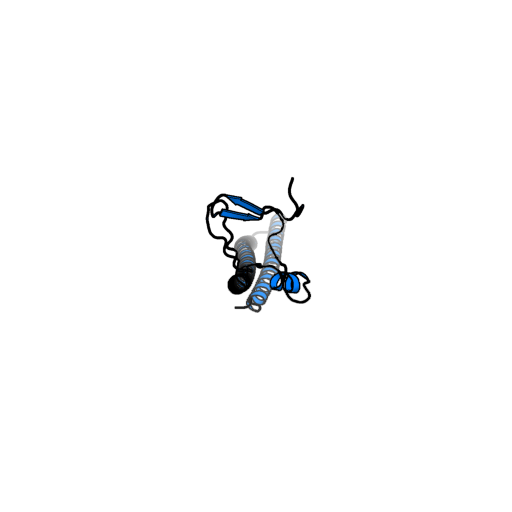A 1 88 ? -1.376 -2.681 13.177 1.00 91.62 88 TRP A N 1
ATOM 687 C CA . TRP A 1 88 ? -1.315 -1.951 14.446 1.00 91.62 88 TRP A CA 1
ATOM 688 C C . TRP A 1 88 ? -2.443 -0.928 14.596 1.00 91.62 88 TRP A C 1
ATOM 690 O O . TRP A 1 88 ? -2.955 -0.741 15.696 1.00 91.62 88 TRP A O 1
ATOM 700 N N . LYS A 1 89 ? -2.892 -0.302 13.501 1.00 94.00 89 LYS 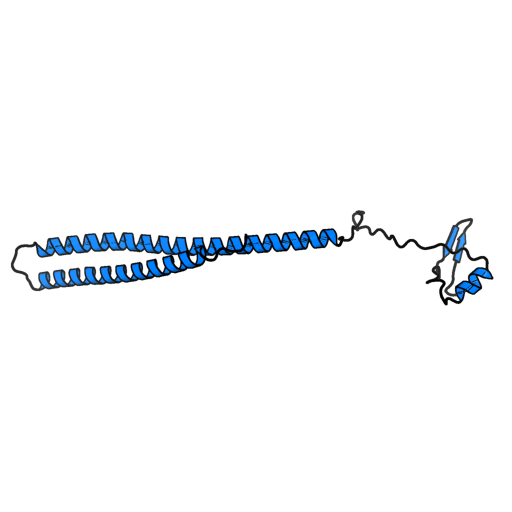A N 1
ATOM 701 C CA . LYS A 1 89 ? -4.078 0.567 13.522 1.00 94.00 89 LYS A CA 1
ATOM 702 C C . LYS A 1 89 ? -5.346 -0.195 13.910 1.00 94.00 89 LYS A C 1
ATOM 704 O O . LYS A 1 89 ? -6.149 0.344 14.667 1.00 94.00 89 LYS A O 1
ATOM 709 N N . ALA A 1 90 ? -5.524 -1.425 13.427 1.00 92.81 90 ALA A N 1
ATOM 710 C CA . ALA A 1 90 ? -6.660 -2.262 13.811 1.00 92.81 90 ALA A CA 1
ATOM 711 C C . ALA A 1 90 ? -6.622 -2.624 15.307 1.00 92.81 90 ALA A C 1
ATOM 713 O O . ALA A 1 90 ? -7.642 -2.511 15.987 1.00 92.81 90 ALA A O 1
ATOM 714 N N . VAL A 1 91 ? -5.439 -2.971 15.831 1.00 92.81 91 VAL A N 1
ATOM 715 C CA . VAL A 1 91 ? -5.233 -3.237 17.266 1.00 92.81 91 VAL A CA 1
ATOM 716 C C . VAL A 1 91 ? -5.585 -2.008 18.106 1.00 92.81 91 VAL A C 1
ATOM 718 O O . VAL A 1 91 ? -6.373 -2.115 19.042 1.00 92.81 91 VAL A O 1
ATOM 721 N N . ILE A 1 92 ? -5.079 -0.826 17.739 1.00 93.56 92 ILE A N 1
ATOM 722 C CA . ILE A 1 92 ? -5.380 0.428 18.446 1.00 93.56 92 ILE A CA 1
ATOM 723 C C . ILE A 1 92 ? -6.889 0.707 18.447 1.00 93.56 92 ILE A C 1
ATOM 725 O O . ILE A 1 92 ? -7.450 1.034 19.490 1.00 93.56 92 ILE A O 1
ATOM 729 N N . ALA A 1 93 ? -7.571 0.523 17.313 1.00 94.06 93 ALA A N 1
ATOM 730 C CA . ALA A 1 93 ? -9.014 0.743 17.222 1.00 94.06 93 ALA A CA 1
ATOM 731 C C . ALA A 1 93 ? -9.818 -0.203 18.137 1.00 94.06 93 ALA A C 1
ATOM 733 O O . ALA A 1 93 ? -10.807 0.211 18.748 1.00 94.06 93 ALA A O 1
ATOM 734 N N . LEU A 1 94 ? -9.402 -1.468 18.266 1.00 92.81 94 LEU A N 1
ATOM 735 C CA . LEU A 1 94 ? -10.017 -2.404 19.212 1.00 92.81 94 LEU A CA 1
ATOM 736 C C . LEU A 1 94 ? -9.719 -2.029 20.665 1.00 92.81 94 LEU A C 1
ATOM 738 O O . LEU A 1 94 ? -10.631 -2.059 21.489 1.00 92.81 94 LEU A O 1
ATOM 742 N N . GLN A 1 95 ? -8.490 -1.610 20.973 1.00 92.00 95 GLN A N 1
ATOM 743 C CA . GLN A 1 95 ? -8.121 -1.135 22.310 1.00 92.00 95 GLN A CA 1
ATOM 744 C C . GLN A 1 95 ? -8.914 0.115 22.717 1.00 92.00 95 GLN A C 1
ATOM 746 O O . GLN A 1 95 ? -9.355 0.222 23.861 1.00 92.00 95 GLN A O 1
ATOM 751 N N . GLU A 1 96 ? -9.164 1.044 21.793 1.00 95.00 96 GLU A N 1
ATOM 752 C CA . GLU A 1 96 ? -10.027 2.202 22.046 1.00 95.00 96 GLU A CA 1
ATOM 753 C C . GLU A 1 96 ? -11.474 1.779 22.324 1.00 95.00 96 GLU A C 1
ATOM 755 O O . GLU A 1 96 ? -12.078 2.259 23.289 1.00 95.00 96 GLU A O 1
ATOM 760 N N . ARG A 1 97 ? -12.021 0.830 21.550 1.00 93.00 97 ARG A N 1
ATOM 761 C CA . ARG A 1 97 ? -13.351 0.256 21.823 1.00 93.00 97 ARG A CA 1
ATOM 762 C C . ARG A 1 97 ? -13.403 -0.404 23.200 1.00 93.00 97 ARG A C 1
ATOM 764 O O . ARG A 1 97 ? -14.326 -0.114 23.961 1.00 93.00 97 ARG A O 1
ATOM 771 N N . LEU A 1 98 ? -12.402 -1.209 23.552 1.00 93.81 98 LEU A N 1
ATOM 772 C CA . LEU A 1 98 ? -12.294 -1.850 24.863 1.00 93.81 98 LEU A CA 1
ATOM 773 C C . LEU A 1 98 ? -12.279 -0.812 25.990 1.00 93.81 98 LEU A C 1
ATOM 775 O O . LEU A 1 98 ? -13.057 -0.915 26.935 1.00 93.81 98 LEU A O 1
ATOM 779 N N . LYS A 1 99 ? -11.474 0.246 25.848 1.00 94.31 99 LYS A N 1
ATOM 780 C CA . LYS A 1 99 ? -11.403 1.352 26.813 1.00 94.31 99 LYS A CA 1
ATOM 781 C C . LYS A 1 99 ? -12.752 2.049 26.989 1.00 94.31 99 LYS A C 1
ATOM 783 O O . LYS A 1 99 ? -13.154 2.340 28.113 1.00 94.31 99 LYS A O 1
ATOM 788 N N . THR A 1 100 ? -13.475 2.319 25.899 1.00 95.00 100 THR A N 1
ATOM 789 C CA . THR A 1 100 ? -14.818 2.918 26.001 1.00 95.00 100 THR A CA 1
ATOM 790 C C . THR A 1 100 ? -15.813 1.993 26.698 1.00 95.00 100 THR A C 1
ATOM 792 O O . THR A 1 100 ? -16.621 2.477 27.490 1.00 95.00 100 THR A O 1
ATOM 795 N N . ASN A 1 101 ? -15.726 0.679 26.462 1.00 92.62 101 ASN A N 1
ATOM 796 C CA . ASN A 1 101 ? -16.558 -0.313 27.135 1.00 92.62 101 ASN A CA 1
ATOM 797 C C . ASN A 1 101 ? -16.248 -0.371 28.642 1.00 92.62 101 ASN A C 1
ATOM 799 O O . ASN A 1 101 ? -17.145 -0.252 29.471 1.00 92.62 101 ASN A O 1
ATOM 803 N N . GLN A 1 102 ? -14.964 -0.421 29.009 1.00 92.12 102 GLN A N 1
ATOM 804 C CA . GLN A 1 102 ? -14.511 -0.387 30.404 1.00 92.12 102 GLN A CA 1
ATOM 805 C C . GLN A 1 102 ? -14.963 0.877 31.143 1.00 92.12 102 GLN A C 1
ATOM 807 O O . GLN A 1 102 ? -15.429 0.786 32.276 1.00 92.12 102 GLN A O 1
ATOM 812 N N . ASN A 1 103 ? -14.918 2.045 30.497 1.00 94.56 103 ASN A N 1
ATOM 813 C CA . ASN A 1 103 ? -15.436 3.281 31.088 1.00 94.56 103 ASN A CA 1
ATOM 814 C C . ASN A 1 103 ? -16.953 3.221 31.345 1.00 94.56 103 ASN A C 1
ATOM 816 O O . ASN A 1 103 ? -17.418 3.722 32.368 1.00 94.56 103 ASN A O 1
ATOM 820 N N . ARG A 1 104 ? -17.730 2.604 30.440 1.00 93.00 104 ARG A N 1
ATOM 821 C CA . ARG A 1 104 ? -19.177 2.398 30.635 1.00 93.00 104 ARG A CA 1
ATOM 822 C C . ARG A 1 104 ? -19.459 1.437 31.776 1.00 93.00 104 ARG A C 1
ATOM 824 O O . ARG A 1 104 ? -20.323 1.730 32.595 1.00 93.00 104 ARG A O 1
ATOM 831 N N . MET A 1 105 ? -18.705 0.342 31.858 1.00 90.81 105 MET A N 1
ATOM 832 C CA . MET A 1 105 ? -18.787 -0.576 32.988 1.00 90.81 105 MET A CA 1
ATOM 833 C C . MET A 1 105 ? -18.506 0.165 34.292 1.00 90.81 105 MET A C 1
ATOM 835 O O . MET A 1 105 ? -19.362 0.163 35.165 1.00 90.81 105 MET A O 1
ATOM 839 N N . LEU A 1 106 ? -17.389 0.887 34.420 1.00 93.19 106 LEU A N 1
ATOM 840 C CA . LEU A 1 106 ? -17.077 1.642 35.642 1.00 93.19 106 LEU A CA 1
ATOM 841 C C . LEU A 1 106 ? -18.234 2.556 36.087 1.00 93.19 106 LEU A C 1
ATOM 843 O O . LEU A 1 106 ? -18.662 2.468 37.236 1.00 93.19 106 LEU A O 1
ATOM 847 N N . ALA A 1 107 ? -18.812 3.337 35.168 1.00 93.62 107 ALA A N 1
ATOM 848 C CA . ALA A 1 107 ? -19.962 4.193 35.468 1.00 93.62 107 ALA A CA 1
ATOM 849 C C . ALA A 1 107 ? -21.217 3.396 35.883 1.00 93.62 107 ALA A C 1
ATOM 851 O O . ALA A 1 107 ? -21.950 3.789 36.794 1.00 93.62 107 ALA A O 1
ATOM 852 N N . LEU A 1 108 ? -21.475 2.258 35.234 1.00 91.69 108 LEU A N 1
ATOM 853 C CA . LEU A 1 108 ? -22.599 1.386 35.568 1.00 91.69 108 LEU A CA 1
ATOM 854 C C . LEU A 1 108 ? -22.408 0.712 36.933 1.00 91.69 108 LEU A C 1
ATOM 856 O O . LEU A 1 108 ? -23.369 0.593 37.689 1.00 91.69 108 LEU A O 1
ATOM 860 N N . LYS A 1 109 ? -21.175 0.333 37.287 1.00 92.69 109 LYS A N 1
ATOM 861 C CA . LYS A 1 109 ? -20.829 -0.223 38.601 1.00 92.69 109 LYS A CA 1
ATOM 862 C C . LYS A 1 109 ? -21.147 0.759 39.718 1.00 92.69 109 LYS A C 1
ATOM 864 O O . LYS A 1 109 ? -21.799 0.377 40.684 1.00 92.69 109 LYS A O 1
ATOM 869 N N . GLU A 1 110 ? -20.724 2.013 39.562 1.00 93.62 110 GLU A N 1
ATOM 870 C CA . GLU A 1 110 ? -21.009 3.086 40.521 1.00 93.62 110 GLU A CA 1
ATOM 871 C C . GLU A 1 110 ? -22.524 3.290 40.682 1.00 93.62 110 GLU A C 1
ATOM 873 O O . GLU A 1 110 ? -23.034 3.383 41.798 1.00 93.62 110 GLU A O 1
ATOM 878 N N . LYS A 1 111 ? -23.275 3.259 39.572 1.00 91.62 111 LYS A N 1
ATOM 879 C CA . LYS A 1 111 ? -24.743 3.337 39.590 1.00 91.62 111 LYS A CA 1
ATOM 880 C C . LYS A 1 111 ? -25.388 2.145 40.307 1.00 91.62 111 LYS A C 1
ATOM 882 O O . LYS A 1 111 ? -26.336 2.342 41.066 1.00 91.62 111 LYS A O 1
ATOM 887 N N . ILE A 1 112 ? -24.908 0.920 40.075 1.00 90.94 112 ILE A N 1
ATOM 888 C CA . ILE A 1 112 ? -25.401 -0.291 40.752 1.00 90.94 112 ILE A CA 1
ATOM 889 C C . ILE A 1 112 ? -25.125 -0.207 42.255 1.00 90.94 112 ILE A C 1
ATOM 891 O O . ILE A 1 112 ? -26.003 -0.536 43.051 1.00 90.94 112 ILE A O 1
ATOM 895 N N . GLU A 1 113 ? -23.936 0.247 42.653 1.00 91.00 113 GLU A N 1
ATOM 896 C CA . GLU A 1 113 ? -23.559 0.398 44.060 1.00 91.00 113 GLU A CA 1
ATOM 897 C C . GLU A 1 113 ? -24.464 1.407 44.781 1.00 91.00 113 GLU A C 1
ATOM 899 O O . GLU A 1 113 ? -25.006 1.097 45.845 1.00 91.00 113 GLU A O 1
ATOM 904 N N . GLU A 1 114 ? -24.730 2.555 44.155 1.00 91.31 114 GLU A N 1
ATOM 905 C CA . GLU A 1 114 ? -25.644 3.572 44.680 1.00 91.31 114 GLU A CA 1
ATOM 906 C C . GLU A 1 114 ? -27.099 3.068 44.748 1.00 91.31 114 GLU A C 1
ATOM 908 O O . GLU A 1 114 ? -27.766 3.214 45.774 1.00 91.31 114 GLU A O 1
ATOM 913 N N . LEU A 1 115 ? -27.598 2.397 43.702 1.00 88.31 115 LEU A N 1
ATOM 914 C CA . LEU A 1 115 ? -28.944 1.808 43.707 1.00 88.31 115 LEU A CA 1
ATOM 915 C C . LEU A 1 115 ? -29.096 0.710 44.770 1.00 88.31 115 LEU A C 1
ATOM 917 O O . LEU A 1 115 ? -30.137 0.627 45.424 1.00 88.31 115 LEU A O 1
ATOM 921 N N . ASN A 1 116 ? -28.067 -0.113 44.972 1.00 89.56 116 ASN A N 1
ATOM 922 C CA . ASN A 1 116 ? -28.063 -1.163 45.987 1.00 89.56 116 ASN A CA 1
ATOM 923 C C . ASN A 1 116 ? -28.021 -0.578 47.406 1.00 89.56 116 ASN A C 1
ATOM 925 O O . ASN A 1 116 ? -28.690 -1.086 48.306 1.00 89.56 116 ASN A O 1
ATOM 929 N N . LYS A 1 117 ? -27.281 0.518 47.610 1.00 90.56 117 LYS A N 1
ATOM 930 C CA . LYS A 1 117 ? -27.280 1.261 48.874 1.00 90.56 117 LYS A CA 1
ATOM 931 C C . LYS A 1 117 ? -28.670 1.827 49.181 1.00 90.56 117 LYS A C 1
ATOM 933 O O . LYS A 1 117 ? -29.212 1.537 50.246 1.00 90.56 117 LYS A O 1
ATOM 938 N N . GLN A 1 118 ? -29.291 2.513 48.218 1.00 86.00 118 GLN A N 1
ATOM 939 C CA . GLN A 1 118 ? -30.661 3.034 48.343 1.00 86.00 118 GLN A CA 1
ATOM 940 C C . GLN A 1 118 ? -31.685 1.923 48.623 1.00 86.00 118 GLN A C 1
ATOM 942 O O . GLN A 1 118 ? -32.595 2.101 49.432 1.00 86.00 118 GLN A O 1
ATOM 947 N N . TYR A 1 119 ? -31.542 0.763 47.975 1.00 83.88 119 TYR A N 1
ATOM 948 C CA . TYR A 1 119 ? -32.400 -0.397 48.212 1.00 83.88 119 TYR A CA 1
ATOM 949 C C . TYR A 1 119 ? -32.252 -0.954 49.639 1.00 83.88 119 TYR A C 1
ATOM 951 O O . TYR A 1 119 ? -33.258 -1.248 50.288 1.00 83.88 119 TYR A O 1
ATOM 959 N N . LYS A 1 120 ? -31.020 -1.062 50.160 1.00 84.44 120 LYS A N 1
ATOM 960 C CA . LYS A 1 120 ? -30.761 -1.516 51.538 1.00 84.44 120 LYS A CA 1
ATOM 961 C C . LYS A 1 120 ? -31.341 -0.560 52.579 1.00 84.44 120 LYS A C 1
ATOM 963 O O . LYS A 1 120 ? -32.061 -1.012 53.465 1.00 84.44 120 LYS A O 1
ATOM 968 N N . GLU A 1 121 ? -31.105 0.742 52.428 1.00 84.62 121 GLU A N 1
ATOM 969 C CA . GLU A 1 121 ? -31.630 1.773 53.337 1.00 84.62 121 GLU A CA 1
ATOM 970 C C . GLU A 1 121 ? -33.169 1.760 53.391 1.00 84.62 121 GLU A C 1
ATOM 972 O O . GLU A 1 121 ? -33.762 1.858 54.466 1.00 84.62 121 GLU A O 1
ATOM 977 N N . GLN A 1 122 ? -33.841 1.550 52.253 1.00 73.50 122 GLN A N 1
ATOM 978 C CA . GLN A 1 122 ? -35.302 1.414 52.220 1.00 73.50 122 GLN A CA 1
ATOM 979 C C . GLN A 1 122 ? -35.822 0.108 52.831 1.00 73.50 122 GLN A C 1
ATOM 981 O O . GLN A 1 122 ? -36.959 0.067 53.304 1.00 73.50 122 GLN A O 1
ATOM 986 N N . CYS A 1 123 ? -35.015 -0.953 52.840 1.00 69.56 123 CYS A N 1
ATOM 987 C CA . CYS A 1 123 ? -35.376 -2.226 53.458 1.00 69.56 123 CYS A CA 1
ATOM 988 C C . CYS A 1 123 ? -35.282 -2.171 54.996 1.00 69.56 123 CYS A C 1
ATOM 990 O O . CYS A 1 123 ? -36.054 -2.839 55.685 1.00 69.56 123 CYS A O 1
ATOM 992 N N . GLU A 1 124 ? -34.366 -1.357 55.531 1.00 75.12 124 GLU A N 1
ATOM 993 C CA . GLU A 1 124 ? -34.124 -1.186 56.972 1.00 75.12 124 GLU A CA 1
ATOM 994 C C . GLU A 1 124 ? -35.098 -0.213 57.665 1.00 75.12 124 GLU A C 1
ATOM 996 O O . GLU A 1 124 ? -35.153 -0.174 58.898 1.00 75.12 124 GLU A O 1
ATOM 1001 N N . SER A 1 125 ? -35.911 0.532 56.905 1.00 69.06 125 SER A N 1
ATOM 1002 C CA . SER A 1 125 ? -36.969 1.399 57.441 1.00 69.06 125 SER A CA 1
ATOM 1003 C C . SER A 1 125 ? -37.995 0.587 58.247 1.00 69.06 125 SER A C 1
ATOM 1005 O O . SER A 1 125 ? -38.810 -0.163 57.704 1.00 69.06 125 SER A O 1
ATOM 1007 N N . LYS A 1 126 ? -37.948 0.718 59.579 1.00 55.78 126 LYS A N 1
ATOM 1008 C CA . LYS A 1 126 ? -38.865 0.043 60.506 1.00 55.78 126 LYS A CA 1
ATOM 1009 C C . LYS A 1 126 ? -40.171 0.836 60.635 1.00 55.78 126 LYS A C 1
ATOM 1011 O O . LYS A 1 126 ? -40.243 1.795 61.396 1.00 55.78 126 LYS A O 1
ATOM 1016 N N . GLY A 1 127 ? -41.209 0.393 59.926 1.00 61.06 127 GLY A N 1
ATOM 1017 C CA . GLY A 1 127 ? -42.593 0.871 60.038 1.00 61.06 127 GLY A CA 1
ATOM 1018 C C . GLY A 1 127 ? -43.576 -0.046 59.286 1.00 61.06 127 GLY A C 1
ATOM 1019 O O . GLY A 1 127 ? -43.129 -0.923 58.542 1.00 61.06 127 GLY A O 1
ATOM 1020 N N . PRO A 1 128 ? -44.905 0.100 59.467 1.00 57.88 128 PRO A N 1
ATOM 1021 C CA . PRO A 1 128 ? -45.891 -0.632 58.672 1.00 57.88 128 PRO A CA 1
ATOM 1022 C C . PRO A 1 128 ? -45.717 -0.247 57.198 1.00 57.88 128 PRO A C 1
ATOM 1024 O O . PRO A 1 128 ? -45.748 0.936 56.863 1.00 57.88 128 PRO A O 1
ATOM 1027 N N . ARG A 1 129 ? -45.488 -1.225 56.316 1.00 63.41 129 ARG A N 1
ATOM 1028 C CA . ARG A 1 129 ? -45.271 -0.956 54.889 1.00 63.41 129 ARG A CA 1
ATOM 1029 C C . ARG A 1 129 ? -46.603 -0.591 54.240 1.00 63.41 129 ARG A C 1
ATOM 1031 O O . ARG A 1 129 ? -47.453 -1.456 54.056 1.00 63.41 129 ARG A O 1
ATOM 1038 N N . ASP A 1 130 ? -46.777 0.681 53.908 1.00 71.56 130 ASP A N 1
ATOM 1039 C CA . ASP A 1 130 ? -47.852 1.115 53.016 1.00 71.56 130 ASP A CA 1
ATOM 1040 C C . ASP A 1 130 ? -47.601 0.590 51.584 1.00 71.56 130 ASP A C 1
ATOM 1042 O O . ASP A 1 130 ? -46.455 0.338 51.196 1.00 71.56 130 ASP A O 1
ATOM 1046 N N . ILE A 1 131 ? -48.658 0.431 50.781 1.00 75.75 131 ILE A N 1
ATOM 1047 C CA . ILE A 1 131 ? -48.595 -0.092 49.398 1.00 75.75 131 ILE A CA 1
ATOM 1048 C C . ILE A 1 131 ? -47.610 0.724 48.548 1.00 75.75 131 ILE A C 1
ATOM 1050 O O . ILE A 1 131 ? -46.894 0.182 47.702 1.00 75.75 131 ILE A O 1
ATOM 1054 N N . THR A 1 132 ? -47.534 2.028 48.812 1.00 82.12 132 THR A N 1
ATOM 1055 C CA . THR A 1 132 ? -46.594 2.961 48.185 1.00 82.12 132 THR A CA 1
ATOM 1056 C C . THR A 1 132 ? -45.133 2.592 48.471 1.00 82.12 132 THR A C 1
ATOM 1058 O O . THR A 1 132 ? -44.321 2.537 47.547 1.00 82.12 132 THR A O 1
ATOM 1061 N N . HIS A 1 133 ? -44.795 2.254 49.717 1.00 73.50 133 HIS A N 1
ATOM 1062 C CA . HIS A 1 133 ? -43.449 1.834 50.112 1.00 73.50 133 HIS A CA 1
ATOM 1063 C C . HIS A 1 133 ? -43.055 0.489 49.492 1.00 73.50 133 HIS A C 1
ATOM 1065 O O . HIS A 1 133 ? -41.913 0.325 49.057 1.00 73.50 133 HIS A O 1
ATOM 1071 N N . GLU A 1 134 ? -43.984 -0.466 49.398 1.00 78.94 134 GLU A N 1
ATOM 1072 C CA . GLU A 1 134 ? -43.696 -1.753 48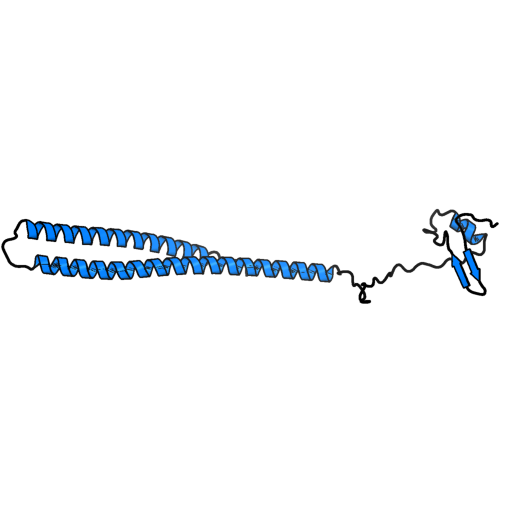.758 1.00 78.94 134 GLU A CA 1
ATOM 1073 C C . GLU A 1 134 ? -43.511 -1.625 47.237 1.00 78.94 134 GLU A C 1
ATOM 1075 O O . GLU A 1 134 ? -42.625 -2.268 46.665 1.00 78.94 134 GLU A O 1
ATOM 1080 N N . PHE A 1 135 ? -44.275 -0.745 46.581 1.00 85.19 135 PHE A N 1
ATOM 1081 C CA . PHE A 1 135 ? -44.070 -0.422 45.168 1.00 85.19 135 PHE A CA 1
ATOM 1082 C C . PHE A 1 135 ? -42.670 0.153 44.906 1.00 85.19 135 PHE A C 1
ATOM 1084 O O . PHE A 1 135 ? -41.974 -0.320 44.006 1.00 85.19 135 PHE A O 1
ATOM 1091 N N . VAL A 1 136 ? -42.226 1.126 45.710 1.00 83.88 136 VAL A N 1
ATOM 1092 C CA . VAL A 1 136 ? -40.904 1.759 45.556 1.00 83.88 136 VAL A CA 1
ATOM 1093 C C . VAL A 1 136 ? -39.778 0.736 45.740 1.00 83.88 136 VAL A C 1
ATOM 1095 O O . VAL A 1 136 ? -38.844 0.709 44.937 1.00 83.88 136 VAL A O 1
ATOM 1098 N N . LEU A 1 137 ? -39.900 -0.169 46.717 1.00 81.31 137 LEU A N 1
ATOM 1099 C CA . LEU A 1 137 ? -38.910 -1.221 46.960 1.00 81.31 137 LEU A CA 1
ATOM 1100 C C . LEU A 1 137 ? -38.801 -2.196 45.772 1.00 81.31 137 LEU A C 1
ATOM 1102 O O . LEU A 1 137 ? -37.698 -2.514 45.322 1.00 81.31 137 LEU A O 1
ATOM 1106 N N . ARG A 1 138 ? -39.940 -2.628 45.209 1.00 84.94 138 ARG A N 1
ATOM 1107 C CA . ARG A 1 138 ? -39.968 -3.487 44.009 1.00 84.94 138 ARG A CA 1
ATOM 1108 C C . ARG A 1 138 ? -39.461 -2.771 42.759 1.00 84.94 138 ARG A C 1
ATOM 1110 O O . ARG A 1 138 ? -38.816 -3.407 41.927 1.00 84.94 138 ARG A O 1
ATOM 1117 N N . SER A 1 139 ? -39.730 -1.472 42.627 1.00 87.25 139 SER A N 1
ATOM 1118 C CA . SER A 1 139 ? -39.194 -0.654 41.535 1.00 87.25 139 SER A CA 1
ATOM 1119 C C . SER A 1 139 ? -37.671 -0.597 41.603 1.00 87.25 139 SER A C 1
ATOM 1121 O O . SER A 1 139 ? -37.009 -0.907 40.621 1.00 87.25 139 SER A O 1
ATOM 1123 N N . LYS A 1 140 ? -37.103 -0.304 42.780 1.00 83.81 140 LYS A N 1
ATOM 1124 C CA . LYS A 1 140 ? -35.647 -0.243 42.970 1.00 83.81 140 LYS A CA 1
ATOM 1125 C C . LYS A 1 140 ? -34.968 -1.589 42.736 1.00 83.81 140 LYS A C 1
ATOM 1127 O O . LYS A 1 140 ? -33.931 -1.631 42.084 1.00 83.81 140 LYS A O 1
ATOM 1132 N N . LEU A 1 141 ? -35.575 -2.690 43.185 1.00 86.19 141 LEU A N 1
ATOM 1133 C CA . LEU A 1 141 ? -35.073 -4.035 42.889 1.00 86.19 141 LEU A CA 1
ATOM 1134 C C . LEU A 1 141 ? -35.063 -4.324 41.379 1.00 86.19 141 LEU A C 1
ATOM 1136 O O . LEU A 1 141 ? -34.109 -4.908 40.869 1.00 86.19 141 LEU A O 1
ATOM 1140 N N . ARG A 1 142 ? -36.102 -3.892 40.652 1.00 89.94 142 ARG A N 1
ATOM 1141 C CA . ARG A 1 142 ? -36.147 -3.996 39.187 1.00 89.94 142 ARG A CA 1
ATOM 1142 C C . ARG A 1 142 ? -35.047 -3.155 38.536 1.00 89.94 142 ARG A C 1
ATOM 1144 O O . ARG A 1 142 ? -34.380 -3.655 37.639 1.00 89.94 142 ARG A O 1
ATOM 1151 N N . ASP A 1 143 ? -34.834 -1.925 38.993 1.00 89.81 143 ASP A N 1
ATOM 1152 C CA . ASP A 1 143 ? -33.806 -1.028 38.448 1.00 89.81 143 ASP A CA 1
ATOM 1153 C C . ASP A 1 143 ? -32.385 -1.573 38.672 1.00 89.81 143 ASP A C 1
ATOM 1155 O O . ASP A 1 143 ? -31.534 -1.474 37.782 1.00 89.81 143 ASP A O 1
ATOM 1159 N N . VAL A 1 144 ? -32.139 -2.197 39.830 1.00 87.75 144 VAL A N 1
ATOM 1160 C CA . VAL A 1 144 ? -30.896 -2.931 40.121 1.00 87.75 144 VAL A CA 1
ATOM 1161 C C . VAL A 1 144 ? -30.741 -4.117 39.172 1.00 87.75 144 VAL A C 1
ATOM 1163 O O . VAL A 1 144 ? -29.714 -4.217 38.511 1.00 87.75 144 VAL A O 1
ATOM 1166 N N . ASN A 1 145 ? -31.760 -4.973 39.037 1.00 90.88 145 ASN A N 1
ATOM 1167 C CA . ASN A 1 145 ? -31.700 -6.124 38.129 1.00 90.88 145 ASN A CA 1
ATOM 1168 C C . ASN A 1 145 ? -31.472 -5.714 36.668 1.00 90.88 145 ASN A C 1
ATOM 1170 O O . ASN A 1 145 ? -30.667 -6.340 35.987 1.00 90.88 145 ASN A O 1
ATOM 1174 N N . ASN A 1 146 ? -32.132 -4.656 36.195 1.00 91.62 146 ASN A N 1
ATOM 1175 C CA . ASN A 1 146 ? -31.929 -4.137 34.842 1.00 91.62 146 ASN A CA 1
ATOM 1176 C C . ASN A 1 146 ? -30.490 -3.638 34.649 1.00 91.62 146 ASN A C 1
ATOM 1178 O O . ASN A 1 146 ? -29.877 -3.908 33.621 1.00 91.62 146 ASN A O 1
ATOM 1182 N N . SER A 1 147 ? -29.937 -2.945 35.649 1.00 88.31 147 SER A N 1
ATOM 1183 C CA . SER A 1 147 ? -28.553 -2.462 35.603 1.00 88.31 147 SER A CA 1
ATOM 1184 C C . SER A 1 147 ? -27.544 -3.622 35.655 1.00 88.31 147 SER A C 1
ATOM 1186 O O . SER A 1 147 ? -26.529 -3.571 34.970 1.00 88.31 147 SER A O 1
ATOM 1188 N N . CYS A 1 148 ? -27.828 -4.697 36.402 1.00 90.88 148 CYS A N 1
ATOM 1189 C CA . CYS A 1 148 ? -27.018 -5.920 36.381 1.00 90.88 148 CYS A CA 1
ATOM 1190 C C . CYS A 1 148 ? -27.071 -6.626 35.016 1.00 90.88 148 CYS A C 1
ATOM 1192 O O . CYS A 1 148 ? -26.039 -7.055 34.520 1.00 90.88 148 CYS A O 1
ATOM 1194 N N . GLN A 1 149 ? -28.238 -6.689 34.367 1.00 93.50 149 GLN A N 1
ATOM 1195 C CA . GLN A 1 149 ? -28.340 -7.242 33.010 1.00 93.50 149 GLN A CA 1
ATOM 1196 C C . GLN A 1 149 ? -27.544 -6.423 31.987 1.00 93.50 149 GLN A C 1
ATOM 1198 O O . GLN A 1 149 ? -26.907 -6.990 31.104 1.00 93.50 149 GLN A O 1
ATOM 1203 N N . GLU A 1 150 ? -27.565 -5.093 32.099 1.00 91.94 150 GLU A N 1
ATOM 1204 C CA . GLU A 1 150 ? -26.748 -4.215 31.254 1.00 91.94 150 GLU A CA 1
ATOM 1205 C C . GLU A 1 150 ? -25.246 -4.444 31.500 1.00 91.94 150 GLU A C 1
ATOM 1207 O O . GLU A 1 150 ? -24.458 -4.462 30.556 1.00 91.94 150 GLU A O 1
ATOM 1212 N N . TRP A 1 151 ? -24.847 -4.701 32.749 1.00 93.00 151 TRP A N 1
ATOM 1213 C CA . TRP A 1 151 ? -23.472 -5.066 33.090 1.00 93.00 151 TRP A CA 1
ATOM 1214 C C . TRP A 1 151 ? -23.054 -6.387 32.440 1.00 93.00 151 TRP A C 1
ATOM 1216 O O . TRP A 1 151 ? -21.985 -6.451 31.833 1.00 93.00 151 TRP A O 1
ATOM 1226 N N . ASP A 1 152 ? -23.903 -7.412 32.512 1.00 93.25 152 ASP A N 1
ATOM 1227 C CA . ASP A 1 152 ? -23.629 -8.718 31.906 1.00 93.25 152 ASP A CA 1
ATOM 1228 C C . ASP A 1 152 ? -23.440 -8.604 30.382 1.00 93.25 152 ASP A C 1
ATOM 1230 O O . ASP A 1 152 ? -22.533 -9.217 29.820 1.00 93.25 152 ASP A O 1
ATOM 1234 N N . GLN A 1 153 ? -24.220 -7.745 29.713 1.00 93.69 153 GLN A N 1
ATOM 1235 C CA . GLN A 1 153 ? -24.053 -7.464 28.280 1.00 93.69 153 GLN A CA 1
ATOM 1236 C C . GLN A 1 153 ? -22.720 -6.773 27.965 1.00 93.69 153 GLN A C 1
ATOM 1238 O O . GLN A 1 153 ? -22.060 -7.115 26.982 1.00 93.69 153 GLN A O 1
ATOM 1243 N N . LEU A 1 154 ? -22.307 -5.793 28.776 1.00 91.88 154 LEU A N 1
ATOM 1244 C CA . LEU A 1 154 ? -21.019 -5.115 28.587 1.00 91.88 154 LEU A CA 1
ATOM 1245 C C . LEU A 1 154 ? -19.838 -6.062 28.842 1.00 91.88 154 LEU A C 1
ATOM 1247 O O . LEU A 1 154 ? -18.818 -5.952 28.158 1.00 91.88 154 LEU A O 1
ATOM 1251 N N . LEU A 1 155 ? -19.990 -7.006 29.775 1.00 93.19 155 LEU A N 1
ATOM 1252 C CA . LEU A 1 155 ? -19.005 -8.047 30.059 1.00 93.19 155 LEU A CA 1
ATOM 1253 C C . LEU A 1 155 ? -18.857 -9.022 28.882 1.00 93.19 155 LEU A C 1
ATOM 1255 O O . LEU A 1 155 ? -17.740 -9.359 28.495 1.00 93.19 155 LEU A O 1
ATOM 1259 N N . GLU A 1 156 ? -19.963 -9.433 28.261 1.00 93.81 156 GLU A N 1
ATOM 1260 C CA . GLU A 1 156 ? -19.927 -10.273 27.060 1.00 93.81 156 GLU A CA 1
ATOM 1261 C C . GLU A 1 156 ? -19.241 -9.548 25.889 1.00 93.81 156 GLU A C 1
ATOM 1263 O O . GLU A 1 156 ? -18.347 -10.102 25.247 1.00 93.81 156 GLU A O 1
ATOM 1268 N N . GLN A 1 157 ? -19.556 -8.262 25.685 1.00 92.25 157 GLN A N 1
ATOM 1269 C CA . GLN A 1 157 ? -18.865 -7.417 24.703 1.00 92.25 157 GLN A CA 1
ATOM 1270 C C . GLN A 1 157 ? -17.371 -7.248 25.011 1.00 92.25 157 GLN A C 1
ATOM 1272 O O . GLN A 1 157 ? -16.565 -7.131 24.088 1.00 92.25 157 GLN A O 1
ATOM 1277 N N . GLN A 1 158 ? -16.983 -7.202 26.290 1.00 92.88 158 GLN A N 1
ATOM 1278 C CA . GLN A 1 158 ? -15.578 -7.138 26.686 1.00 92.88 158 GLN A CA 1
ATOM 1279 C C . GLN A 1 158 ? -14.841 -8.403 26.242 1.00 92.88 158 GLN A C 1
ATOM 1281 O O . GLN A 1 158 ? -13.819 -8.289 25.565 1.00 92.88 158 GLN A O 1
ATOM 1286 N N . ASN A 1 159 ? -15.388 -9.578 26.558 1.00 93.31 159 ASN A N 1
ATOM 1287 C CA . ASN A 1 159 ? -14.786 -10.861 26.197 1.00 93.31 159 ASN A CA 1
ATOM 1288 C C . ASN A 1 159 ? -14.640 -11.013 24.676 1.00 93.31 159 ASN A C 1
ATOM 1290 O O . ASN A 1 159 ? -13.587 -11.425 24.199 1.00 93.31 159 ASN A O 1
ATOM 1294 N N . GLU A 1 160 ? -15.653 -10.608 23.902 1.00 94.00 160 GLU A N 1
ATOM 1295 C CA . GLU A 1 160 ? -15.598 -10.660 22.435 1.00 94.00 160 GLU A CA 1
ATOM 1296 C C . GLU A 1 160 ? -14.491 -9.753 21.860 1.00 94.00 160 GLU A C 1
ATOM 1298 O O . GLU A 1 160 ? -13.826 -10.096 20.880 1.00 94.00 160 GLU A O 1
ATOM 1303 N N . ILE A 1 161 ? -14.282 -8.568 22.448 1.00 91.94 161 ILE A N 1
ATOM 1304 C CA . ILE A 1 161 ? -13.214 -7.654 22.017 1.00 91.94 161 ILE A CA 1
ATOM 1305 C C . ILE A 1 161 ? -11.837 -8.211 22.397 1.00 91.94 161 ILE A C 1
ATOM 1307 O O . ILE A 1 161 ? -10.912 -8.110 21.592 1.00 91.94 161 ILE A O 1
ATOM 1311 N N . GLU A 1 162 ? -11.697 -8.794 23.588 1.00 91.69 162 GLU A N 1
ATOM 1312 C CA . GLU A 1 162 ? -10.446 -9.403 24.056 1.00 91.69 162 GLU A CA 1
ATOM 1313 C C . GLU A 1 162 ? -10.051 -10.624 23.213 1.00 91.69 162 GLU A C 1
ATOM 1315 O O . GLU A 1 162 ? -8.891 -10.734 22.821 1.00 91.69 162 GLU A O 1
ATOM 1320 N N . GLU A 1 163 ? -11.008 -11.475 22.832 1.00 94.50 163 GLU A N 1
ATOM 1321 C CA . GLU A 1 163 ? -10.764 -12.613 21.935 1.00 94.50 163 GLU A CA 1
ATOM 1322 C C . GLU A 1 163 ? -10.254 -12.149 20.560 1.00 94.50 163 GLU A C 1
ATOM 1324 O O . GLU A 1 163 ? -9.234 -12.636 20.069 1.00 94.50 163 GLU A O 1
ATOM 1329 N N . LYS A 1 164 ? -10.893 -11.129 19.968 1.00 93.12 164 LYS A N 1
ATOM 1330 C CA . LYS A 1 164 ? -10.444 -10.534 18.693 1.00 93.12 164 LYS A CA 1
ATOM 1331 C C . LYS A 1 164 ? -9.069 -9.882 18.799 1.00 93.12 164 LYS A C 1
ATOM 1333 O O . LYS A 1 164 ? -8.306 -9.893 17.833 1.00 93.12 164 LYS A O 1
ATOM 1338 N N . LEU A 1 165 ? -8.753 -9.286 19.948 1.00 91.81 165 LEU A N 1
ATOM 1339 C CA . LEU A 1 165 ? -7.432 -8.717 20.199 1.00 91.81 165 LEU A CA 1
ATOM 1340 C C . LEU A 1 165 ? -6.372 -9.826 20.216 1.00 91.81 165 LEU A C 1
ATOM 1342 O O . LEU A 1 165 ? -5.346 -9.701 19.551 1.00 91.81 165 LEU A O 1
ATOM 1346 N N . GLN A 1 166 ? -6.658 -10.928 20.911 1.00 90.62 166 GLN A N 1
ATOM 1347 C CA . GLN A 1 166 ? -5.764 -12.076 21.020 1.00 90.62 166 GLN A CA 1
ATOM 1348 C C . GLN A 1 166 ? -5.538 -12.763 19.664 1.00 90.62 166 GLN A C 1
ATOM 1350 O O . GLN A 1 166 ? -4.412 -13.151 19.350 1.00 90.62 166 GLN A O 1
ATOM 1355 N N . GLU A 1 167 ? -6.578 -12.868 18.831 1.00 91.81 167 GLU A N 1
ATOM 1356 C CA . GLU A 1 167 ? -6.461 -13.384 17.463 1.00 91.81 167 GLU A CA 1
ATOM 1357 C C . GLU A 1 167 ? -5.522 -12.515 16.613 1.00 91.81 167 GLU A C 1
ATOM 1359 O O . GLU A 1 167 ? -4.615 -13.028 15.951 1.00 91.81 167 GLU A O 1
ATOM 1364 N N . LEU A 1 168 ? -5.678 -11.188 16.675 1.00 88.81 168 LEU A N 1
ATOM 1365 C CA . LEU A 1 168 ? -4.801 -10.270 15.950 1.00 88.81 168 LEU A CA 1
ATOM 1366 C C . LEU A 1 168 ? -3.357 -10.354 16.451 1.00 88.81 168 LEU A C 1
ATOM 1368 O O . LEU A 1 168 ? -2.445 -10.459 15.632 1.00 88.81 168 LEU A O 1
ATOM 1372 N N . GLU A 1 169 ? -3.134 -10.394 17.764 1.00 86.38 169 GLU A N 1
ATOM 1373 C CA . GLU A 1 169 ? -1.795 -10.553 18.346 1.00 86.38 169 GLU A CA 1
ATOM 1374 C C . GLU A 1 169 ? -1.128 -11.883 17.953 1.00 86.38 169 GLU A C 1
ATOM 1376 O O . GLU A 1 169 ? 0.094 -11.937 17.782 1.00 86.38 169 GLU A O 1
ATOM 1381 N N . ALA A 1 170 ? -1.914 -12.945 17.745 1.00 89.19 170 ALA A N 1
ATOM 1382 C CA . ALA A 1 170 ? -1.426 -14.241 17.277 1.00 89.19 170 ALA A CA 1
ATOM 1383 C C . ALA A 1 170 ? -1.061 -14.257 15.779 1.00 89.19 170 ALA A C 1
ATOM 1385 O O . ALA A 1 170 ? -0.275 -15.107 15.350 1.00 89.19 170 ALA A O 1
ATOM 1386 N N . SER A 1 171 ? -1.581 -13.316 14.982 1.00 86.94 171 SER A N 1
ATOM 1387 C CA . SER A 1 171 ? -1.332 -13.215 13.536 1.00 86.94 171 SER A CA 1
ATOM 1388 C C . SER A 1 171 ? -0.592 -11.927 13.123 1.00 86.94 171 SER A C 1
ATOM 1390 O O . SER A 1 171 ? -1.123 -11.114 12.358 1.00 86.94 171 SER A O 1
ATOM 1392 N N . PRO A 1 172 ? 0.657 -11.706 13.576 1.00 83.38 172 PRO A N 1
ATOM 1393 C CA . PRO A 1 172 ? 1.393 -10.513 13.194 1.00 83.38 172 PRO A CA 1
ATOM 1394 C C . PRO A 1 172 ? 1.768 -10.541 11.698 1.00 83.38 172 PRO A C 1
ATOM 1396 O O . PRO A 1 172 ? 2.107 -11.596 11.145 1.00 83.38 172 PRO A O 1
ATOM 1399 N N . PRO A 1 173 ? 1.766 -9.380 11.020 1.00 81.81 173 PRO A N 1
ATOM 1400 C CA . PRO A 1 173 ? 2.241 -9.264 9.649 1.00 81.81 173 PRO A CA 1
ATOM 1401 C C . PRO A 1 173 ? 3.727 -9.625 9.555 1.00 81.81 173 PRO A C 1
ATOM 1403 O O . PRO A 1 173 ? 4.482 -9.544 10.526 1.00 81.81 173 PRO A O 1
ATOM 1406 N N . ARG A 1 174 ? 4.157 -10.032 8.354 1.00 72.44 174 ARG A N 1
ATOM 1407 C CA . ARG A 1 174 ? 5.542 -10.460 8.113 1.00 72.44 174 ARG A CA 1
ATOM 1408 C C . ARG A 1 174 ? 6.539 -9.366 8.523 1.00 72.44 174 ARG A C 1
ATOM 1410 O O . ARG A 1 174 ? 6.293 -8.181 8.280 1.00 72.44 174 ARG A O 1
ATOM 1417 N N . LYS A 1 175 ? 7.637 -9.800 9.149 1.00 64.1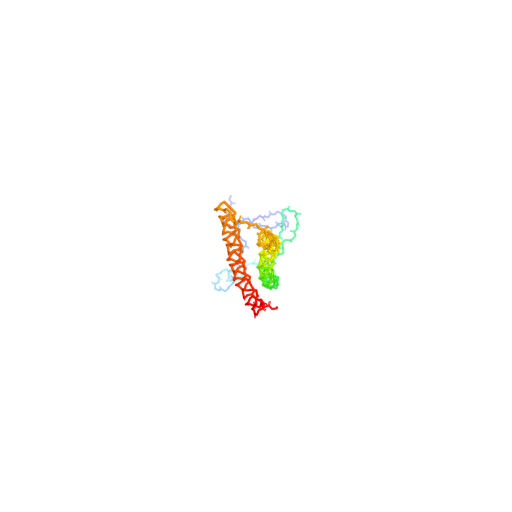9 175 LYS A N 1
ATOM 1418 C CA . LYS A 1 175 ? 8.794 -8.959 9.480 1.00 64.19 175 LYS A CA 1
ATOM 1419 C C . LYS A 1 175 ? 9.534 -8.537 8.219 1.00 64.19 175 LYS A C 1
ATOM 1421 O O . LYS A 1 175 ? 9.644 -9.387 7.306 1.00 64.19 175 LYS A O 1
#

Organism: Diploptera punctata (NCBI:txid6984)

pLDDT: mean 88.96, std 7.82, range [55.78, 96.75]

Sequence (175 aa):
DRVGGRIATFRKGNYIADLGAMVVTGLGGNPITVLSKQINMELHKIRQKCPLYESNGNTWKPVSLGQALEWVIKLQEKNVKEKQIEHWKAVIALQERLKTNQNRMLALKEKIEELNKQYKEQCESKGPRDITHEFVLRSKLRDVNNSCQEWDQLLEQQNEIEEKLQELEASPPRK

Radius of gyration: 45.66 Å; chains: 1; bounding box: 85×39×124 Å

Foldseek 3Di:
DDPDVQFAWDDDPPDIDTPGDDDDPDCVVDPVVVVCVVDVDDDDDDDPDDFDADPVRDTDDPQDPVNVVVVVVVVVVVVLVVLQVVLVVVLVVLVVVLVVLVVVLVVLVVVLVVLVVVLVVLVPPPDDDDPVSVVVNVVSVVVNVVSVVVNVVSVVVNVVSVVVSVVSVVDHGDD

Secondary structure (DSSP, 8-state):
--SSTT--EEEETTEEEESS------STT-THHHHHHHTT----PPP----EE-TTSPEE-PPPHHHHHHHHHHHHHHHHHHHHHHHHHHHHHHHHHHHHHHHHHHHHHHHHHHHHHHHHHHHH--S---HHHHHHHHHHHHHHHHHHHHHHHHHHHHHHHHHHHHHHHHSPPP-